Protein AF-A0A2V9M4R1-F1 (afdb_monomer)

Foldseek 3Di:
DEAAPPCDVPQADQAQVRRVVLLCVLLDDADAADADPDDDADDGRCVVGSNVRNPVVSHYDDDPDDDDDDDDPVPDDDPPPPPPPPDYHYDPHNDHPPD

Mean predicted aligned error: 6.72 Å

Radius of gyration: 15.22 Å; Cα contacts (8 Å, |Δi|>4): 90; chains: 1; bounding box: 37×36×30 Å

Structure (mmCIF, N/CA/C/O backbone):
data_AF-A0A2V9M4R1-F1
#
_entry.id   AF-A0A2V9M4R1-F1
#
loop_
_atom_site.group_PDB
_atom_site.id
_atom_site.type_symbol
_atom_site.label_atom_id
_atom_site.label_alt_id
_atom_site.label_comp_id
_atom_site.label_asym_id
_atom_site.label_entity_id
_atom_site.label_seq_id
_atom_site.pdbx_PDB_ins_code
_atom_site.Cartn_x
_atom_site.Cartn_y
_atom_site.Cartn_z
_atom_site.occupancy
_atom_site.B_iso_or_equiv
_atom_site.auth_seq_id
_atom_site.auth_comp_id
_atom_site.auth_asym_id
_atom_site.auth_atom_id
_atom_site.pdbx_PDB_model_num
ATOM 1 N N . MET A 1 1 ? 19.997 -10.553 3.240 1.00 76.12 1 MET A N 1
ATOM 2 C CA . MET A 1 1 ? 19.829 -9.951 1.895 1.00 76.12 1 MET A CA 1
ATOM 3 C C . MET A 1 1 ? 18.772 -8.846 1.955 1.00 76.12 1 MET A C 1
ATOM 5 O O . MET A 1 1 ? 17.753 -9.043 2.615 1.00 76.12 1 MET A O 1
ATOM 9 N N . LEU A 1 2 ? 19.021 -7.688 1.329 1.00 84.75 2 LEU A N 1
ATOM 10 C CA . LEU A 1 2 ? 18.075 -6.564 1.238 1.00 84.75 2 LEU A CA 1
ATOM 11 C C . LEU A 1 2 ? 17.510 -6.490 -0.185 1.00 84.75 2 LEU A C 1
ATOM 13 O O . LEU A 1 2 ? 18.273 -6.338 -1.138 1.00 84.75 2 LEU A O 1
ATOM 17 N N . ARG A 1 3 ? 16.186 -6.565 -0.336 1.00 85.44 3 ARG A N 1
ATOM 18 C CA . ARG A 1 3 ? 15.522 -6.352 -1.625 1.00 85.44 3 ARG A CA 1
ATOM 19 C C . ARG A 1 3 ? 15.299 -4.860 -1.853 1.00 85.44 3 ARG A 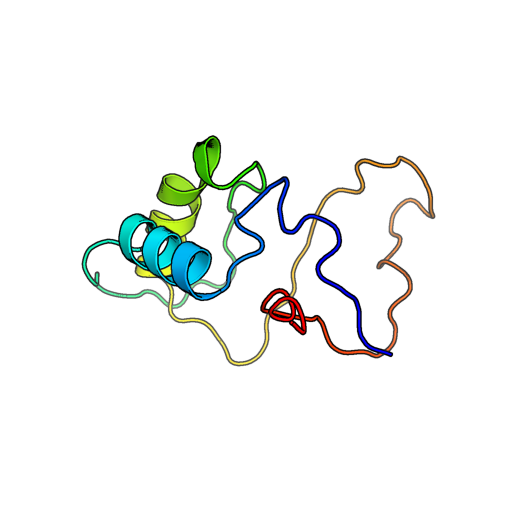C 1
ATOM 21 O O . ARG A 1 3 ? 14.555 -4.230 -1.104 1.00 85.44 3 ARG A O 1
ATOM 28 N N . LYS A 1 4 ? 15.939 -4.315 -2.889 1.00 90.50 4 LYS A N 1
ATOM 29 C CA . LYS A 1 4 ? 15.810 -2.903 -3.274 1.00 90.50 4 LYS A CA 1
ATOM 30 C C . LYS A 1 4 ? 14.419 -2.590 -3.833 1.00 90.50 4 LYS A C 1
ATOM 32 O O . LYS A 1 4 ? 13.759 -3.454 -4.416 1.00 90.50 4 LYS A O 1
ATOM 37 N N . ALA A 1 5 ? 14.015 -1.332 -3.695 1.00 91.06 5 ALA A N 1
ATOM 38 C CA . ALA A 1 5 ? 12.791 -0.776 -4.267 1.00 91.06 5 ALA A CA 1
ATOM 39 C C . ALA A 1 5 ? 12.894 -0.647 -5.805 1.00 91.06 5 ALA A C 1
ATOM 41 O O . ALA A 1 5 ? 13.149 0.429 -6.333 1.00 91.06 5 ALA A O 1
ATOM 42 N N . ALA A 1 6 ? 12.720 -1.757 -6.528 1.00 90.38 6 ALA A N 1
ATOM 43 C CA . ALA A 1 6 ? 13.026 -1.866 -7.962 1.00 90.38 6 ALA A CA 1
ATOM 44 C C . ALA A 1 6 ? 12.165 -0.996 -8.904 1.00 90.38 6 ALA A C 1
ATOM 46 O O . ALA A 1 6 ? 12.548 -0.789 -10.051 1.00 90.38 6 ALA A O 1
ATOM 47 N N . VAL A 1 7 ? 11.008 -0.510 -8.444 1.00 92.81 7 VAL A N 1
ATOM 48 C CA . VAL A 1 7 ? 10.069 0.298 -9.252 1.00 92.81 7 VAL A CA 1
ATOM 49 C C . VAL A 1 7 ? 9.927 1.744 -8.755 1.00 92.81 7 VAL A C 1
ATOM 51 O O . VAL A 1 7 ? 9.095 2.496 -9.270 1.00 92.81 7 VAL A O 1
ATOM 54 N N . ALA A 1 8 ? 10.741 2.144 -7.771 1.00 94.38 8 ALA A N 1
ATOM 55 C CA . ALA A 1 8 ? 10.829 3.531 -7.326 1.00 94.38 8 ALA A CA 1
ATOM 56 C C . ALA A 1 8 ? 11.248 4.445 -8.490 1.00 94.38 8 ALA A C 1
ATOM 58 O O . ALA A 1 8 ? 12.115 4.088 -9.285 1.00 94.38 8 ALA A O 1
ATOM 59 N N . GLY A 1 9 ? 10.615 5.610 -8.605 1.00 94.81 9 GLY A N 1
ATOM 60 C CA . GLY A 1 9 ? 10.784 6.538 -9.728 1.00 94.81 9 GLY A CA 1
ATOM 61 C C . GLY A 1 9 ? 9.960 6.188 -10.971 1.00 94.81 9 GLY A C 1
ATOM 62 O O . GLY A 1 9 ? 9.958 6.963 -11.919 1.00 94.81 9 GLY A O 1
ATOM 63 N N . ARG A 1 10 ? 9.252 5.047 -10.980 1.00 94.94 10 ARG A N 1
ATOM 64 C CA . ARG A 1 10 ? 8.357 4.642 -12.081 1.00 94.94 10 ARG A CA 1
ATOM 65 C C . ARG A 1 10 ? 6.915 4.488 -11.609 1.00 94.94 10 ARG A C 1
ATOM 67 O O . ARG A 1 10 ? 6.014 5.077 -12.186 1.00 94.94 10 ARG A O 1
ATOM 74 N N . PHE A 1 11 ? 6.698 3.697 -10.559 1.00 96.00 11 PHE A N 1
ATOM 75 C CA . PHE A 1 11 ? 5.354 3.417 -10.030 1.00 96.00 11 PHE A CA 1
ATOM 76 C C . PHE A 1 11 ? 4.965 4.383 -8.909 1.00 96.00 11 PHE A C 1
ATOM 78 O O . PHE A 1 11 ? 3.787 4.631 -8.677 1.00 96.00 11 PHE A O 1
ATOM 85 N N . TYR A 1 12 ? 5.959 4.918 -8.212 1.00 95.69 12 TYR A N 1
ATOM 86 C CA . TYR A 1 12 ? 5.816 5.897 -7.143 1.00 95.69 12 TYR A CA 1
ATOM 87 C C . TYR A 1 12 ? 7.100 6.735 -7.068 1.00 95.69 12 TYR A C 1
ATOM 89 O O . TYR A 1 12 ? 8.139 6.277 -7.565 1.00 95.69 12 TYR A O 1
ATOM 97 N N . PRO A 1 13 ? 7.075 7.934 -6.463 1.00 95.19 13 PRO A N 1
ATOM 98 C CA . PRO A 1 13 ? 8.246 8.804 -6.402 1.00 95.19 13 PRO A CA 1
ATOM 99 C C . PRO A 1 13 ? 9.472 8.126 -5.778 1.00 95.19 13 PRO A C 1
ATOM 101 O O . PRO A 1 13 ? 9.381 7.446 -4.755 1.00 95.19 13 PRO A O 1
ATOM 104 N N . ALA A 1 14 ? 10.647 8.337 -6.378 1.00 94.00 14 ALA A N 1
ATOM 105 C CA . ALA A 1 14 ? 11.917 7.908 -5.787 1.00 94.00 14 ALA A CA 1
ATOM 106 C C . ALA A 1 14 ? 12.354 8.816 -4.623 1.00 94.00 14 ALA A C 1
ATOM 108 O O . ALA A 1 14 ? 13.092 8.387 -3.744 1.00 94.00 14 ALA A O 1
ATOM 109 N N . ASN A 1 15 ? 11.903 10.070 -4.594 1.00 94.00 15 ASN A N 1
ATOM 110 C CA . ASN A 1 15 ? 12.193 10.987 -3.500 1.00 94.00 15 ASN A CA 1
ATOM 111 C C . ASN A 1 15 ? 11.310 10.663 -2.279 1.00 94.00 15 ASN A C 1
ATOM 113 O O . ASN A 1 15 ? 10.092 10.530 -2.406 1.00 94.00 15 ASN A O 1
ATOM 117 N N . ASN A 1 16 ? 11.914 10.544 -1.091 1.00 91.88 16 ASN A N 1
ATOM 118 C CA . ASN A 1 16 ? 11.181 10.143 0.110 1.00 91.88 16 ASN A CA 1
ATOM 119 C C . ASN A 1 16 ? 10.199 11.208 0.609 1.00 91.88 16 ASN A C 1
ATOM 121 O O . ASN A 1 16 ? 9.118 10.854 1.076 1.00 91.88 16 ASN A O 1
ATOM 125 N N . GLN A 1 17 ? 10.564 12.486 0.523 1.00 94.00 17 GLN A N 1
ATOM 126 C CA . GLN A 1 17 ? 9.714 13.593 0.946 1.00 94.00 17 GLN A CA 1
ATOM 127 C C . GLN A 1 17 ? 8.460 13.672 0.072 1.00 94.00 17 GLN A C 1
ATOM 129 O O . GLN A 1 17 ? 7.352 13.707 0.605 1.00 94.00 17 GLN A O 1
ATOM 134 N N . VAL A 1 18 ? 8.627 13.592 -1.252 1.00 95.44 18 VAL A N 1
ATOM 135 C CA . VAL A 1 18 ? 7.503 13.566 -2.204 1.00 95.44 18 VAL A CA 1
ATOM 136 C C . VAL A 1 18 ? 6.621 12.346 -1.950 1.00 95.44 18 VAL A C 1
ATOM 138 O O . VAL A 1 18 ? 5.419 12.489 -1.766 1.00 95.44 18 VAL A O 1
ATOM 141 N N . LEU A 1 19 ? 7.217 11.155 -1.811 1.00 95.44 19 LEU A N 1
ATOM 142 C CA . LEU A 1 19 ? 6.473 9.929 -1.513 1.00 95.44 19 LEU A CA 1
ATOM 143 C C . LEU A 1 19 ? 5.633 10.049 -0.231 1.00 95.44 19 LEU A C 1
ATOM 145 O O . LEU A 1 19 ? 4.497 9.586 -0.193 1.00 95.44 19 LEU A O 1
ATOM 149 N N . ARG A 1 20 ? 6.175 10.651 0.832 1.00 94.38 20 ARG A N 1
ATOM 150 C CA . ARG A 1 20 ? 5.435 10.861 2.086 1.00 94.38 20 ARG A CA 1
ATOM 151 C C . ARG A 1 20 ? 4.277 11.837 1.916 1.00 94.38 20 ARG A C 1
ATOM 153 O O . ARG A 1 20 ? 3.224 11.600 2.499 1.00 94.38 20 ARG A O 1
ATOM 160 N N . SER A 1 21 ? 4.473 12.900 1.139 1.00 95.19 21 SER A N 1
ATOM 161 C CA . SER A 1 21 ? 3.424 13.875 0.841 1.00 95.19 21 SER A CA 1
ATOM 162 C C . SER A 1 21 ? 2.281 13.230 0.054 1.00 95.19 21 SER A C 1
ATOM 164 O O . SER A 1 21 ? 1.131 13.338 0.476 1.00 95.19 21 SER A O 1
ATOM 166 N N . ASP A 1 22 ? 2.600 12.462 -0.991 1.00 95.81 22 ASP A N 1
ATOM 167 C CA . ASP A 1 22 ? 1.615 11.712 -1.779 1.00 95.81 22 ASP A CA 1
ATOM 168 C C . ASP A 1 22 ? 0.823 10.736 -0.899 1.00 95.81 22 ASP A C 1
ATOM 170 O O . ASP A 1 22 ? -0.407 10.717 -0.919 1.00 95.81 22 ASP A O 1
ATOM 174 N N . LEU A 1 23 ? 1.519 9.950 -0.067 1.00 95.44 23 LEU A N 1
ATOM 175 C CA . LEU A 1 23 ? 0.882 8.991 0.839 1.00 95.44 23 LEU A CA 1
ATOM 176 C C . LEU A 1 23 ? -0.047 9.665 1.855 1.00 95.44 23 LEU A C 1
ATOM 178 O O . LEU A 1 23 ? -1.109 9.118 2.144 1.00 95.44 23 LEU A O 1
ATOM 182 N N . ALA A 1 24 ? 0.326 10.830 2.390 1.00 95.06 24 ALA A N 1
ATOM 183 C CA . ALA A 1 24 ? -0.542 11.593 3.284 1.00 95.06 24 ALA A CA 1
ATOM 184 C C . ALA A 1 24 ? -1.826 12.038 2.567 1.00 95.06 24 ALA A C 1
ATOM 186 O O . ALA A 1 24 ? -2.914 11.900 3.124 1.00 95.06 24 ALA A O 1
ATOM 187 N N . GLY A 1 25 ? -1.712 12.485 1.312 1.00 95.81 25 GLY A N 1
ATOM 188 C CA . GLY A 1 25 ? -2.865 12.811 0.472 1.00 95.81 25 GLY A CA 1
ATOM 189 C C . GLY A 1 25 ? -3.774 11.605 0.225 1.00 95.81 25 GLY A C 1
ATOM 190 O O . GLY A 1 25 ? -4.989 11.707 0.373 1.00 95.81 25 GLY A O 1
ATOM 191 N N . TYR A 1 26 ? -3.200 10.438 -0.080 1.00 96.50 26 TYR A N 1
ATOM 192 C CA . TYR A 1 26 ? -3.977 9.226 -0.362 1.00 96.50 26 TYR A CA 1
ATOM 193 C C . TYR A 1 26 ? -4.653 8.616 0.866 1.00 96.50 26 TYR A C 1
ATOM 195 O O . TYR A 1 26 ? -5.733 8.042 0.740 1.00 96.50 26 TYR A O 1
ATOM 203 N N . LEU A 1 27 ? -4.024 8.697 2.042 1.00 94.44 27 LEU A N 1
ATOM 204 C CA . LEU A 1 27 ? -4.613 8.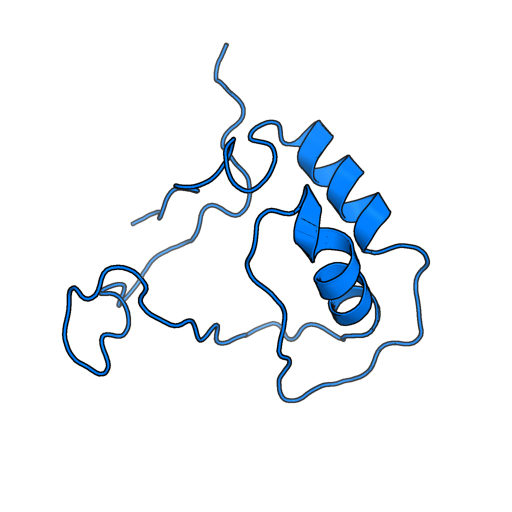219 3.296 1.00 94.44 27 LEU A CA 1
ATOM 205 C C . LEU A 1 27 ? -5.758 9.123 3.771 1.00 94.44 27 LEU A C 1
ATOM 207 O O . LEU A 1 27 ? -6.645 8.650 4.479 1.00 94.44 27 LEU A O 1
ATOM 211 N N . GLY A 1 28 ? -5.752 10.395 3.363 1.00 88.06 28 GLY A N 1
ATOM 212 C CA . GLY A 1 28 ? -6.791 11.356 3.702 1.00 88.06 28 GLY A CA 1
ATOM 213 C C . GLY A 1 28 ? -6.946 11.551 5.213 1.00 88.06 28 GLY A C 1
ATOM 214 O O . GLY A 1 28 ? -5.982 11.508 5.979 1.00 88.06 28 GLY A O 1
ATOM 215 N N . VAL A 1 29 ? -8.184 11.794 5.643 1.00 85.00 29 VAL A N 1
ATOM 216 C CA . VAL A 1 29 ? -8.515 12.034 7.054 1.00 85.00 29 VAL A CA 1
ATOM 217 C C . VAL A 1 29 ? -8.605 10.699 7.808 1.00 85.00 29 VAL A C 1
ATOM 219 O O . VAL A 1 29 ? -9.207 9.756 7.288 1.00 85.00 29 VAL A O 1
ATOM 222 N N . PRO A 1 30 ? -8.069 10.602 9.042 1.00 80.38 30 PRO A N 1
ATOM 223 C CA . PRO A 1 30 ? -8.211 9.412 9.873 1.00 80.38 30 PRO A CA 1
ATOM 224 C C . PRO A 1 30 ? -9.670 8.969 10.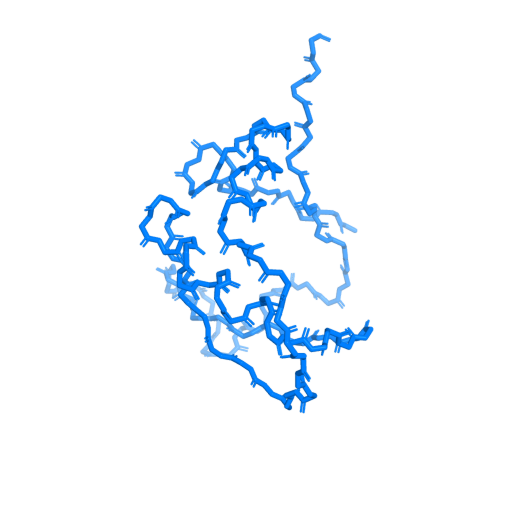010 1.00 80.38 30 PRO A C 1
ATOM 226 O O . PRO A 1 30 ? -10.547 9.762 10.350 1.00 80.38 30 PRO A O 1
ATOM 229 N N . GLN A 1 31 ? -9.919 7.683 9.777 1.00 86.31 31 GLN A N 1
ATOM 230 C CA . GLN A 1 31 ? -11.233 7.066 9.937 1.00 86.31 31 GLN A CA 1
ATOM 231 C C . GLN A 1 31 ? -11.198 6.004 11.038 1.00 86.31 31 GLN A C 1
ATOM 233 O O . GLN A 1 31 ? -10.130 5.521 11.424 1.00 86.31 31 GLN A O 1
ATOM 238 N N . SER A 1 32 ? -12.376 5.614 11.532 1.00 93.50 32 SER A N 1
ATOM 239 C CA . SER A 1 32 ? -12.512 4.468 12.431 1.00 93.50 32 SER A CA 1
ATOM 240 C C . SER A 1 32 ? -11.897 3.228 11.788 1.00 93.50 32 SER A C 1
ATOM 242 O O . SER A 1 32 ? -12.233 2.866 10.656 1.00 93.50 32 SER A O 1
ATOM 244 N N . LYS A 1 33 ? -10.979 2.590 12.515 1.00 95.62 33 LYS A N 1
ATOM 245 C CA . LYS A 1 33 ? -10.248 1.429 12.018 1.00 95.62 33 LYS A CA 1
ATOM 246 C C . LYS A 1 33 ? -10.977 0.133 12.344 1.00 95.62 33 LYS A C 1
ATOM 248 O O . LYS A 1 33 ? -11.694 0.039 13.336 1.00 95.62 33 LYS A O 1
ATOM 253 N N . ILE A 1 34 ? -10.765 -0.871 11.501 1.00 95.81 34 ILE A N 1
ATOM 254 C CA . ILE A 1 34 ? -11.277 -2.226 11.672 1.00 95.81 34 ILE A CA 1
ATOM 255 C C . ILE A 1 34 ? -10.129 -3.235 11.689 1.00 95.81 34 ILE A C 1
ATOM 257 O O . ILE A 1 34 ? -9.127 -3.097 10.979 1.00 95.81 34 ILE A O 1
ATOM 261 N N . LYS A 1 35 ? -10.309 -4.305 12.463 1.00 96.38 35 LYS A N 1
ATOM 262 C CA . LYS A 1 35 ? -9.428 -5.477 12.456 1.00 96.38 35 LYS A CA 1
ATOM 263 C C . LYS A 1 35 ? -9.817 -6.406 11.310 1.00 96.38 35 LYS A C 1
ATOM 265 O O . LYS A 1 35 ? -10.635 -7.308 11.484 1.00 96.38 35 LYS A O 1
ATOM 270 N N . ALA A 1 36 ? -9.241 -6.192 10.132 1.00 94.88 36 ALA A N 1
ATOM 271 C CA . ALA A 1 36 ? -9.460 -7.080 8.993 1.00 94.88 36 ALA A CA 1
ATOM 272 C C . ALA A 1 36 ? -8.545 -8.313 9.050 1.00 94.88 36 ALA A C 1
ATOM 274 O O . ALA A 1 36 ? -7.368 -8.222 9.396 1.00 94.88 36 ALA A O 1
ATOM 275 N N . ARG A 1 37 ? -9.078 -9.478 8.658 1.00 93.94 37 ARG A N 1
ATOM 276 C CA . ARG A 1 37 ? -8.284 -10.709 8.473 1.00 93.94 37 ARG A CA 1
ATOM 277 C C . ARG A 1 37 ? -7.472 -10.696 7.175 1.00 93.94 37 ARG A C 1
ATOM 279 O O . ARG A 1 37 ? -6.452 -11.369 7.093 1.00 93.94 37 ARG A O 1
ATOM 286 N N . GLY A 1 38 ? -7.915 -9.923 6.187 1.00 95.44 38 GLY A N 1
ATOM 287 C CA . GLY A 1 38 ? -7.249 -9.731 4.906 1.00 95.44 38 GLY A CA 1
ATOM 288 C C . GLY A 1 38 ? -7.836 -8.529 4.174 1.00 95.44 38 GLY A C 1
ATOM 289 O O . GLY A 1 38 ? -8.956 -8.110 4.466 1.00 95.44 38 GLY A O 1
ATOM 290 N N . ILE A 1 39 ? -7.064 -7.975 3.243 1.00 96.00 39 ILE A N 1
ATOM 291 C CA . ILE A 1 39 ? -7.475 -6.868 2.378 1.00 96.00 39 ILE A CA 1
ATOM 292 C C . ILE A 1 39 ? -7.039 -7.142 0.944 1.00 96.00 39 ILE A C 1
ATOM 294 O O . ILE A 1 39 ? -6.073 -7.870 0.709 1.00 96.00 39 ILE A O 1
ATOM 298 N N . VAL A 1 40 ? -7.730 -6.518 -0.003 1.00 96.56 40 VAL A N 1
ATOM 299 C CA . VAL A 1 40 ? -7.343 -6.489 -1.413 1.00 96.56 40 VAL A CA 1
ATOM 300 C C . VAL A 1 40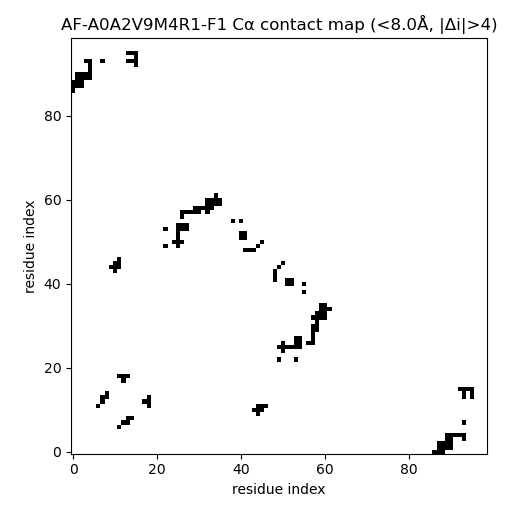 ? -7.177 -5.030 -1.803 1.00 96.56 40 VAL A C 1
ATOM 302 O O . VAL A 1 40 ? -8.056 -4.21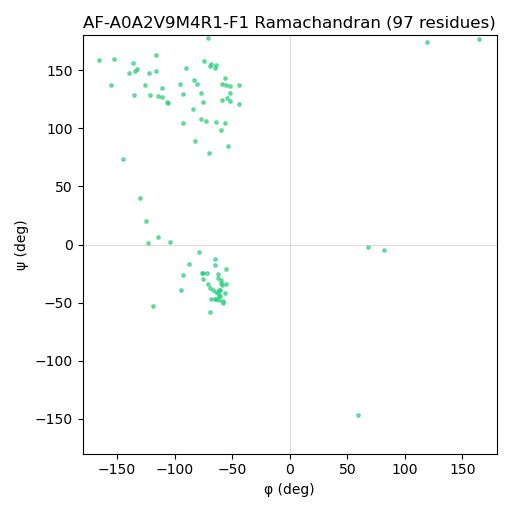2 -1.542 1.00 96.56 40 VAL A O 1
ATOM 305 N N . VAL A 1 41 ? -6.034 -4.703 -2.398 1.00 97.06 41 VAL A N 1
ATOM 306 C CA . VAL A 1 41 ? -5.718 -3.351 -2.862 1.00 97.06 41 VAL A CA 1
ATOM 307 C C . VAL A 1 41 ? -5.119 -3.411 -4.266 1.00 97.06 41 VAL A C 1
ATOM 309 O O . VAL A 1 41 ? -4.452 -4.394 -4.604 1.00 97.06 41 VAL A O 1
ATOM 312 N N . PRO A 1 42 ? -5.334 -2.380 -5.098 1.00 97.44 42 PRO A N 1
ATOM 313 C CA . PRO A 1 42 ? -4.687 -2.289 -6.400 1.00 97.44 42 PRO A CA 1
ATOM 314 C C . PRO A 1 42 ? -3.174 -2.063 -6.260 1.00 97.44 42 PRO A C 1
ATOM 316 O O . PRO A 1 42 ? -2.703 -1.508 -5.268 1.00 97.44 42 PRO A O 1
ATOM 319 N N . HIS A 1 43 ? -2.411 -2.463 -7.281 1.00 96.12 43 HIS A N 1
ATOM 320 C CA . HIS A 1 43 ? -0.944 -2.356 -7.304 1.00 96.12 43 HIS A CA 1
ATOM 321 C C . HIS A 1 43 ? -0.402 -1.585 -8.527 1.00 96.12 43 HIS A C 1
ATOM 323 O O . HIS A 1 43 ? 0.754 -1.766 -8.925 1.00 96.12 43 HIS A O 1
ATOM 329 N N . ALA A 1 44 ? -1.241 -0.769 -9.173 1.00 96.75 44 ALA A N 1
ATOM 330 C CA . ALA A 1 44 ? -0.805 0.107 -10.257 1.00 96.75 44 ALA A CA 1
ATOM 331 C C . ALA A 1 44 ? 0.058 1.265 -9.716 1.00 96.75 44 ALA A C 1
ATOM 333 O O . ALA A 1 44 ? 0.286 1.393 -8.509 1.00 96.75 44 ALA A O 1
ATOM 334 N N . GLY A 1 45 ? 0.564 2.111 -10.617 1.00 97.38 45 GLY A N 1
ATOM 335 C CA . GLY A 1 45 ? 1.264 3.329 -10.213 1.00 97.38 45 GLY A CA 1
ATOM 336 C C . GLY A 1 45 ? 0.386 4.212 -9.316 1.00 97.38 45 GLY A C 1
ATOM 337 O O . GLY A 1 45 ? -0.825 4.305 -9.519 1.00 97.38 45 GLY A O 1
ATOM 338 N N . TYR A 1 46 ? 0.993 4.871 -8.329 1.00 97.31 46 TYR A N 1
ATOM 339 C CA . TYR A 1 46 ? 0.291 5.612 -7.274 1.00 97.31 46 TYR A CA 1
ATOM 340 C C . TYR A 1 46 ? -0.596 6.738 -7.808 1.00 97.31 46 TYR A C 1
ATOM 342 O O . TYR A 1 46 ? -1.686 6.947 -7.285 1.00 97.31 46 TYR A O 1
ATOM 350 N N . MET A 1 47 ? -0.198 7.374 -8.910 1.00 96.31 47 MET A N 1
ATOM 351 C CA . MET A 1 47 ? -1.027 8.358 -9.610 1.00 96.31 47 MET A CA 1
ATOM 352 C C . MET A 1 47 ? -2.407 7.803 -10.004 1.00 96.31 47 MET A C 1
ATOM 354 O O . MET A 1 47 ? -3.391 8.533 -9.974 1.00 96.31 47 MET A O 1
ATOM 358 N N . TYR A 1 48 ? -2.489 6.512 -10.334 1.00 97.69 48 TYR A N 1
ATOM 359 C CA . TYR A 1 48 ? -3.721 5.865 -10.786 1.00 97.69 48 TYR A CA 1
ATOM 360 C C . TYR A 1 48 ? -4.485 5.191 -9.648 1.00 97.69 48 TYR A C 1
ATOM 362 O O . TYR A 1 48 ? -5.711 5.225 -9.619 1.00 97.69 48 TYR A O 1
ATOM 370 N N . SER A 1 49 ? -3.779 4.551 -8.712 1.00 97.81 49 SER A N 1
ATOM 371 C CA . SER A 1 49 ? -4.411 3.684 -7.708 1.00 97.81 49 SER A CA 1
ATOM 372 C C . SER A 1 49 ? -4.133 4.056 -6.253 1.00 97.81 49 SER A C 1
ATOM 374 O O . SER A 1 49 ? -4.618 3.371 -5.352 1.00 97.81 49 SER A O 1
ATOM 376 N N . GLY A 1 50 ? -3.371 5.125 -6.006 1.00 97.56 50 GLY A N 1
ATOM 377 C CA . GLY A 1 50 ? -2.959 5.566 -4.672 1.00 97.56 50 GLY A CA 1
ATOM 378 C C . GLY A 1 50 ? -4.146 5.858 -3.763 1.00 97.56 50 GLY A C 1
ATOM 379 O O . GLY A 1 50 ? -4.232 5.281 -2.686 1.00 97.56 50 GLY A O 1
ATOM 380 N N . HIS A 1 51 ? -5.111 6.655 -4.229 1.00 96.81 51 HIS A N 1
ATOM 381 C CA . HIS A 1 51 ? -6.318 7.000 -3.467 1.00 96.81 51 HIS A CA 1
ATOM 382 C C . HIS A 1 51 ? -7.168 5.776 -3.092 1.00 96.81 51 HIS A C 1
ATOM 384 O O . HIS A 1 51 ? -7.664 5.685 -1.972 1.00 96.81 51 HIS A O 1
ATOM 390 N N . VAL A 1 52 ? -7.303 4.801 -3.999 1.00 97.19 52 VAL A N 1
ATOM 391 C CA . VAL A 1 52 ? -8.083 3.577 -3.745 1.00 97.19 52 VAL A CA 1
ATOM 392 C C . VAL A 1 52 ? -7.398 2.710 -2.689 1.00 97.19 52 VAL A C 1
ATOM 394 O O . VAL A 1 52 ? -8.039 2.262 -1.740 1.00 97.19 52 VAL A O 1
ATOM 397 N N . ALA A 1 53 ? -6.085 2.495 -2.815 1.00 97.31 53 ALA A N 1
ATOM 398 C CA . ALA A 1 53 ? -5.321 1.768 -1.805 1.00 97.31 53 ALA A CA 1
ATOM 399 C C . ALA A 1 53 ? -5.306 2.519 -0.459 1.00 97.31 53 ALA A C 1
ATOM 401 O O . ALA A 1 53 ? -5.470 1.904 0.594 1.00 97.31 53 ALA A O 1
ATOM 402 N N . GLY A 1 54 ? -5.155 3.844 -0.491 1.00 96.81 54 GLY A N 1
ATOM 403 C CA . GLY A 1 54 ? -5.149 4.719 0.678 1.00 96.81 54 GLY A CA 1
ATOM 404 C C . GLY A 1 54 ? -6.454 4.663 1.468 1.00 96.81 54 GLY A C 1
ATOM 405 O O . GLY A 1 54 ? -6.408 4.473 2.681 1.00 96.81 54 GLY A O 1
ATOM 406 N N . ALA A 1 55 ? -7.607 4.691 0.792 1.00 95.44 55 ALA A N 1
ATOM 407 C CA . ALA A 1 55 ? -8.920 4.547 1.424 1.00 95.44 55 ALA A CA 1
ATOM 408 C C . ALA A 1 55 ? -9.075 3.221 2.191 1.00 95.44 55 ALA A C 1
ATOM 410 O O . ALA A 1 55 ? -9.707 3.183 3.249 1.00 95.44 55 ALA A O 1
ATOM 411 N N . VAL A 1 56 ? -8.468 2.136 1.693 1.00 95.88 56 VAL A N 1
ATOM 412 C CA . VAL A 1 56 ? -8.404 0.866 2.427 1.00 95.88 56 VAL A CA 1
ATOM 413 C C . VAL A 1 56 ? -7.483 1.019 3.632 1.00 95.88 56 VAL A C 1
ATOM 415 O O . VAL A 1 56 ? -7.933 0.841 4.758 1.00 95.88 56 VAL A O 1
ATOM 418 N N . TYR A 1 57 ? -6.217 1.399 3.438 1.00 95.75 57 TYR A N 1
ATOM 419 C CA . TYR A 1 57 ? -5.238 1.472 4.531 1.00 95.75 57 TYR A CA 1
ATOM 420 C C . TYR A 1 57 ? -5.623 2.446 5.656 1.00 95.75 57 TYR A C 1
ATOM 422 O O . TYR A 1 57 ? -5.305 2.179 6.815 1.00 95.75 57 TYR A O 1
ATOM 430 N N . ALA A 1 58 ? -6.354 3.521 5.356 1.00 95.75 58 ALA A N 1
ATOM 431 C CA . ALA A 1 58 ? -6.860 4.472 6.345 1.00 95.75 58 ALA A CA 1
ATOM 432 C C . ALA A 1 58 ? -7.831 3.836 7.359 1.00 95.75 58 ALA A C 1
ATOM 434 O O . ALA A 1 58 ? -7.942 4.306 8.492 1.00 95.75 58 ALA A O 1
ATOM 435 N N . ARG A 1 59 ? -8.502 2.743 6.975 1.00 95.44 59 ARG A N 1
ATOM 436 C CA . ARG A 1 59 ? -9.543 2.068 7.762 1.00 95.44 59 ARG A CA 1
ATOM 437 C C . ARG A 1 59 ? -9.068 0.780 8.426 1.00 95.44 59 ARG A C 1
ATOM 439 O O . ARG A 1 59 ? -9.876 0.110 9.056 1.00 95.44 59 ARG A O 1
ATOM 446 N N . ILE A 1 60 ? -7.799 0.396 8.303 1.00 95.31 60 ILE A N 1
ATOM 447 C CA . ILE A 1 60 ? -7.320 -0.907 8.789 1.00 95.31 60 ILE A CA 1
ATOM 448 C C . ILE A 1 60 ? -6.396 -0.748 9.992 1.00 95.31 60 ILE A C 1
ATOM 450 O O . ILE A 1 60 ? -5.466 0.061 10.002 1.00 95.31 60 ILE A O 1
ATOM 454 N N . GLU A 1 61 ? -6.622 -1.576 11.007 1.00 95.44 61 GLU A N 1
ATOM 455 C CA . GLU A 1 61 ? -5.623 -1.847 12.034 1.00 95.44 61 GLU A CA 1
ATOM 456 C C . GLU A 1 61 ? -4.578 -2.817 11.475 1.00 95.44 61 GLU A C 1
ATOM 458 O O . GLU A 1 61 ? -4.860 -3.996 11.255 1.00 95.44 61 GLU A O 1
ATOM 463 N N . LEU A 1 62 ? -3.368 -2.318 11.211 1.00 90.75 62 LEU A N 1
ATOM 464 C CA . LEU A 1 62 ? -2.288 -3.141 10.670 1.00 90.75 62 LEU A CA 1
ATOM 465 C C . LEU A 1 62 ? -1.698 -4.046 11.767 1.00 90.75 62 LEU A C 1
ATOM 467 O O . LEU A 1 62 ? -1.207 -3.532 12.776 1.00 90.75 62 LEU A O 1
ATOM 471 N N . PRO A 1 63 ? -1.695 -5.380 11.586 1.00 92.44 63 PRO A N 1
ATOM 472 C CA . PRO A 1 63 ? -1.063 -6.288 12.532 1.00 92.44 63 PRO A CA 1
ATOM 473 C C . PRO A 1 63 ? 0.466 -6.233 12.411 1.00 92.44 63 PRO A C 1
ATOM 475 O O . PRO A 1 63 ? 1.019 -5.926 11.356 1.00 92.44 63 PRO A O 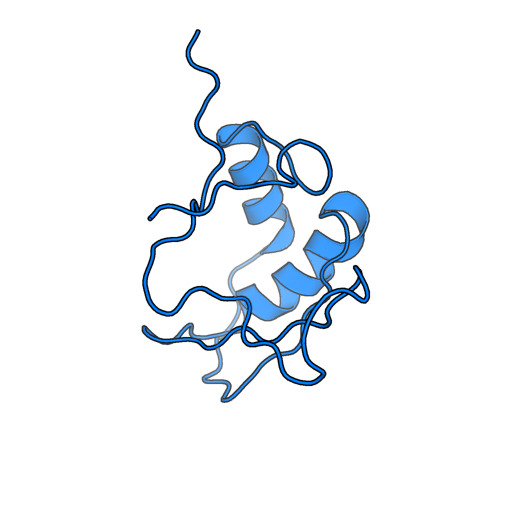1
ATOM 478 N N . GLY A 1 64 ? 1.174 -6.634 13.472 1.00 92.56 64 GLY A N 1
ATOM 479 C CA . GLY A 1 64 ? 2.644 -6.704 13.470 1.00 92.56 64 GLY A CA 1
ATOM 480 C C . GLY A 1 64 ? 3.237 -7.739 12.498 1.00 92.56 64 GLY A C 1
ATOM 481 O O . GLY A 1 64 ? 4.437 -7.722 12.234 1.00 92.56 64 GLY A O 1
ATOM 482 N N . ARG A 1 65 ? 2.411 -8.639 11.947 1.00 91.56 65 ARG A N 1
ATOM 483 C CA . ARG A 1 65 ? 2.799 -9.621 10.929 1.00 91.56 65 ARG A CA 1
ATOM 484 C C . ARG A 1 65 ? 1.749 -9.675 9.830 1.00 91.56 65 ARG A C 1
ATOM 486 O O . ARG A 1 65 ? 0.571 -9.868 10.109 1.00 91.56 65 ARG A O 1
ATOM 493 N N . MET A 1 66 ? 2.203 -9.557 8.589 1.00 91.75 66 MET A N 1
ATOM 494 C CA . MET A 1 66 ? 1.363 -9.569 7.394 1.00 91.75 66 MET A CA 1
ATOM 495 C C . MET A 1 66 ? 1.961 -10.503 6.344 1.00 91.75 66 MET A C 1
ATOM 497 O O . MET A 1 66 ? 3.179 -10.678 6.283 1.00 91.75 66 MET A O 1
ATOM 501 N N . ILE A 1 67 ? 1.097 -11.078 5.509 1.00 92.06 67 ILE A N 1
ATOM 502 C CA . ILE A 1 67 ? 1.474 -11.857 4.327 1.00 92.06 67 ILE A CA 1
ATOM 503 C C . ILE A 1 67 ? 0.986 -11.076 3.109 1.00 92.06 67 ILE A C 1
ATOM 505 O O . ILE A 1 67 ? -0.181 -10.696 3.052 1.00 92.06 67 ILE A O 1
ATOM 509 N N . ILE A 1 68 ? 1.876 -10.830 2.148 1.00 91.12 68 ILE A N 1
ATOM 510 C CA . ILE A 1 68 ? 1.542 -10.158 0.889 1.00 91.12 68 ILE A CA 1
ATOM 511 C C . ILE A 1 68 ? 1.523 -11.213 -0.213 1.00 91.12 68 ILE A C 1
ATOM 513 O O . ILE A 1 68 ? 2.529 -11.882 -0.448 1.00 91.12 68 ILE A O 1
ATOM 517 N N . LEU A 1 69 ? 0.381 -11.349 -0.882 1.00 91.25 69 LEU A N 1
ATOM 518 C CA . LEU A 1 69 ? 0.190 -12.241 -2.020 1.00 91.25 69 LEU A CA 1
ATOM 519 C C . LEU A 1 69 ? -0.002 -11.390 -3.275 1.00 91.25 69 LEU A C 1
ATOM 521 O O . LEU A 1 69 ? -0.848 -10.497 -3.293 1.00 91.25 69 LEU A O 1
ATOM 525 N N . CYS A 1 70 ? 0.784 -11.652 -4.316 1.00 86.56 70 CYS A N 1
ATOM 526 C CA . CYS A 1 70 ? 0.701 -10.927 -5.581 1.00 86.56 70 CYS A CA 1
ATOM 527 C C . CYS A 1 70 ? 0.865 -11.889 -6.762 1.00 86.56 70 CYS A C 1
ATOM 529 O O . CYS A 1 70 ? 1.629 -12.853 -6.654 1.00 86.56 70 CYS A O 1
ATOM 531 N N . PRO A 1 71 ? 0.198 -11.619 -7.895 1.00 86.94 71 PRO A N 1
ATOM 532 C CA . PRO A 1 71 ? 0.433 -12.362 -9.123 1.00 86.94 71 PRO A CA 1
ATOM 533 C C . PRO A 1 71 ? 1.856 -12.127 -9.640 1.00 86.94 71 PRO A C 1
ATOM 535 O O . PRO A 1 71 ? 2.462 -11.072 -9.429 1.00 86.94 71 PRO A O 1
ATOM 538 N N . ASN A 1 72 ? 2.383 -13.118 -10.354 1.00 85.25 72 ASN A N 1
ATOM 539 C CA . ASN A 1 72 ? 3.651 -12.997 -11.054 1.00 85.25 72 ASN A CA 1
ATOM 540 C C . ASN A 1 72 ? 3.418 -12.541 -12.499 1.00 85.25 72 ASN A C 1
ATOM 542 O O . ASN A 1 72 ? 3.054 -13.344 -13.352 1.00 85.25 72 ASN A O 1
ATOM 546 N N . HIS A 1 73 ? 3.696 -11.269 -12.776 1.00 86.06 73 HIS A N 1
ATOM 547 C CA . HIS A 1 73 ? 3.530 -10.682 -14.112 1.00 86.06 73 HIS A CA 1
ATOM 548 C C . HIS A 1 73 ? 4.662 -11.010 -15.095 1.00 86.06 73 HIS A C 1
ATOM 550 O O . HIS A 1 73 ? 4.573 -10.655 -16.262 1.00 86.06 73 HIS A O 1
ATOM 556 N N . THR A 1 74 ? 5.736 -11.669 -14.648 1.00 81.88 74 THR A N 1
ATOM 557 C CA . THR A 1 74 ? 6.859 -12.029 -15.535 1.00 81.88 74 THR A CA 1
ATOM 558 C C . THR A 1 74 ? 6.661 -13.367 -16.242 1.00 81.88 74 THR A C 1
ATOM 560 O O . THR A 1 74 ? 7.391 -13.669 -17.178 1.00 81.88 74 THR A O 1
ATOM 563 N N . GLY A 1 75 ? 5.734 -14.204 -15.761 1.00 75.94 75 GLY A N 1
ATOM 564 C CA . GLY A 1 75 ? 5.582 -15.588 -16.221 1.00 75.94 75 GLY A CA 1
ATOM 565 C C . GLY A 1 75 ? 6.748 -16.520 -15.852 1.00 75.94 75 GLY A C 1
ATOM 566 O O . GLY A 1 75 ? 6.683 -17.711 -16.133 1.00 75.94 75 GLY A O 1
ATOM 567 N N . LEU A 1 76 ? 7.803 -16.016 -15.198 1.00 74.50 76 LEU A N 1
ATOM 568 C CA . LEU A 1 76 ? 8.992 -16.792 -14.841 1.00 74.50 76 LEU A CA 1
ATOM 569 C C . LEU A 1 76 ? 8.874 -17.392 -13.436 1.00 74.50 76 LEU A C 1
ATOM 571 O O . LEU A 1 76 ? 8.647 -16.668 -12.468 1.00 74.50 76 LEU A O 1
ATOM 575 N N . GLY A 1 77 ? 9.122 -18.694 -13.295 1.00 67.94 77 GLY A N 1
ATOM 576 C CA . GLY A 1 77 ? 9.156 -19.400 -12.008 1.00 67.94 77 GLY A CA 1
ATOM 577 C C . GLY A 1 77 ? 8.115 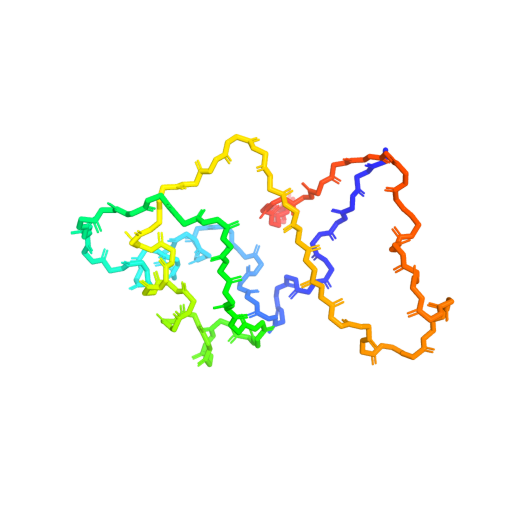-20.516 -11.901 1.00 67.94 77 GLY A C 1
ATOM 578 O O . GLY A 1 77 ? 7.293 -20.710 -12.788 1.00 67.94 77 GLY A O 1
ATOM 579 N N . ALA A 1 78 ? 8.162 -21.282 -10.808 1.00 68.62 78 ALA A N 1
ATOM 580 C CA . ALA A 1 78 ? 7.184 -22.341 -10.557 1.00 68.62 78 ALA A CA 1
ATOM 581 C C . ALA A 1 78 ? 5.756 -21.764 -10.377 1.00 68.62 78 ALA A C 1
ATOM 583 O O . ALA A 1 78 ? 5.625 -20.640 -9.887 1.00 68.62 78 ALA A O 1
ATOM 584 N N . PRO A 1 79 ? 4.680 -22.537 -10.649 1.00 58.94 79 PRO A N 1
ATOM 585 C CA . PRO A 1 79 ? 3.281 -22.077 -10.559 1.00 58.94 79 PRO A CA 1
ATOM 586 C C . PRO A 1 79 ? 2.871 -21.489 -9.196 1.00 58.94 79 PRO A C 1
ATOM 588 O O . PRO A 1 79 ? 1.900 -20.751 -9.092 1.00 58.94 79 PRO A O 1
ATOM 591 N N . ARG A 1 80 ? 3.616 -21.831 -8.137 1.00 56.44 80 ARG A N 1
ATOM 592 C CA . ARG A 1 80 ? 3.482 -21.321 -6.763 1.00 56.44 80 ARG A CA 1
ATOM 593 C C . ARG A 1 80 ? 4.835 -20.863 -6.228 1.00 56.44 80 ARG A C 1
ATOM 595 O O . ARG A 1 80 ? 5.185 -21.152 -5.087 1.00 56.44 80 ARG A O 1
ATOM 602 N N . ALA A 1 81 ? 5.640 -20.213 -7.065 1.00 53.66 81 ALA A N 1
ATOM 603 C CA . ALA A 1 81 ? 6.876 -19.606 -6.608 1.00 53.66 81 ALA A CA 1
ATOM 604 C C . ALA A 1 81 ? 6.540 -18.559 -5.536 1.00 53.66 81 ALA A C 1
ATOM 606 O O . ALA A 1 81 ? 6.197 -17.418 -5.841 1.00 53.66 81 ALA A O 1
ATOM 607 N N . SER A 1 82 ? 6.676 -18.936 -4.264 1.00 52.91 82 SER A N 1
ATOM 608 C CA . SER A 1 82 ? 7.073 -17.994 -3.232 1.00 52.91 82 SER A CA 1
ATOM 609 C C . SER A 1 82 ? 8.387 -17.422 -3.741 1.00 52.91 82 SER A C 1
ATOM 611 O O . SER A 1 82 ? 9.376 -18.149 -3.838 1.00 52.91 82 SER A O 1
ATOM 613 N N . GLY A 1 83 ? 8.371 -16.180 -4.246 1.00 51.94 83 GLY A N 1
ATOM 614 C CA . GLY A 1 83 ? 9.564 -15.573 -4.838 1.00 51.94 83 GLY A CA 1
ATOM 615 C C . GLY A 1 83 ? 10.743 -15.868 -3.921 1.00 51.94 83 GLY A C 1
ATOM 616 O O . GLY A 1 83 ? 10.616 -15.587 -2.735 1.00 51.94 83 GLY A O 1
ATOM 617 N N . LYS A 1 84 ? 11.787 -16.549 -4.426 1.00 47.28 84 LYS A N 1
ATOM 618 C CA . LYS A 1 84 ? 12.860 -17.167 -3.624 1.00 47.28 84 LYS A CA 1
ATOM 619 C C . LYS A 1 84 ? 13.495 -16.146 -2.669 1.00 47.28 84 LYS A C 1
ATOM 621 O O . LYS A 1 84 ? 14.497 -15.519 -2.979 1.00 47.28 84 LYS A O 1
ATOM 626 N N . PHE A 1 85 ? 12.887 -15.976 -1.509 1.00 56.56 85 PHE A N 1
ATOM 627 C CA . PHE A 1 85 ? 13.294 -15.123 -0.407 1.00 56.56 85 PHE A CA 1
ATOM 628 C C . PHE A 1 85 ? 12.878 -15.885 0.839 1.00 56.56 85 PHE A C 1
ATOM 630 O O . PHE A 1 85 ? 11.884 -15.576 1.484 1.00 56.56 85 PHE A O 1
ATOM 637 N N . LEU A 1 86 ? 13.632 -16.943 1.134 1.00 52.16 86 LEU A N 1
ATOM 638 C CA . LEU A 1 86 ? 13.449 -17.699 2.367 1.00 52.16 86 LEU A CA 1
ATOM 639 C C . LEU A 1 86 ? 13.725 -16.794 3.584 1.00 52.16 86 LEU A C 1
ATOM 641 O O . LEU A 1 86 ? 13.093 -16.979 4.614 1.00 52.16 86 LEU A O 1
ATOM 645 N N . TRP A 1 87 ? 14.594 -15.773 3.439 1.00 52.56 87 TRP A N 1
ATOM 646 C CA . TRP A 1 87 ? 14.964 -14.816 4.492 1.00 52.56 87 TRP A CA 1
ATOM 647 C C . TRP A 1 87 ? 15.463 -13.477 3.906 1.00 52.56 87 TRP A C 1
ATOM 649 O O . TRP A 1 87 ? 16.256 -13.461 2.962 1.00 52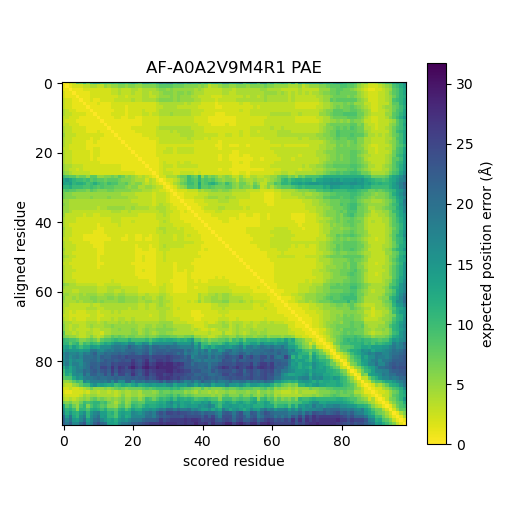.56 87 TRP A O 1
ATOM 659 N N . GLY A 1 88 ? 15.045 -12.330 4.460 1.00 68.88 88 GLY A N 1
ATOM 660 C CA . GLY A 1 88 ? 15.523 -11.008 4.021 1.00 68.88 88 GLY A CA 1
ATOM 661 C C . GLY A 1 88 ? 14.674 -9.827 4.498 1.00 68.88 88 GLY A C 1
ATOM 662 O O . GLY A 1 88 ? 13.644 -10.005 5.139 1.00 68.88 88 GLY A O 1
ATOM 663 N N . ARG A 1 89 ? 15.112 -8.603 4.185 1.00 82.62 89 ARG A N 1
ATOM 664 C CA . ARG A 1 89 ? 14.358 -7.361 4.445 1.00 82.62 89 ARG A CA 1
ATOM 665 C C . ARG A 1 89 ? 14.002 -6.691 3.121 1.00 82.62 89 ARG A C 1
ATOM 667 O O . ARG A 1 89 ? 14.759 -6.794 2.154 1.00 82.62 89 ARG A O 1
ATOM 674 N N . TRP A 1 90 ?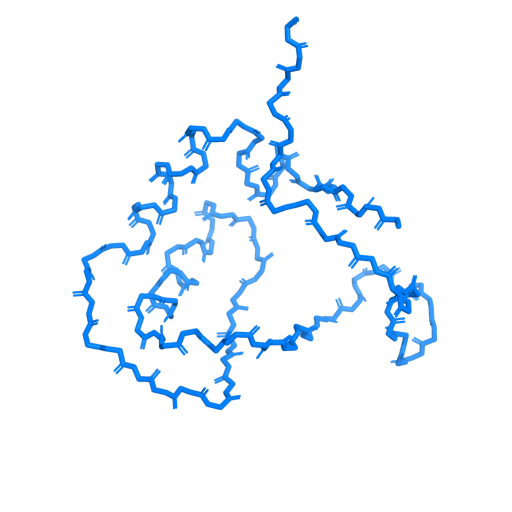 12.877 -5.988 3.090 1.00 83.56 90 TRP A N 1
ATOM 675 C CA . TRP A 1 90 ? 12.505 -5.116 1.979 1.00 83.56 90 TRP A CA 1
ATOM 676 C C . TRP A 1 90 ? 12.934 -3.691 2.287 1.00 83.56 90 TRP A C 1
ATOM 678 O O . TRP A 1 90 ? 12.765 -3.206 3.405 1.00 83.56 90 TRP A O 1
ATOM 688 N N . GLN A 1 91 ? 13.482 -3.013 1.289 1.00 86.44 91 GLN A N 1
ATOM 689 C CA . GLN A 1 91 ? 13.685 -1.579 1.359 1.00 86.44 91 GLN A CA 1
ATOM 690 C C . GLN A 1 91 ? 12.319 -0.887 1.231 1.00 86.44 91 GLN A C 1
ATOM 692 O O . GLN A 1 91 ? 11.736 -0.869 0.151 1.00 86.44 91 GLN A O 1
ATOM 697 N N . LEU A 1 92 ? 11.804 -0.353 2.343 1.00 76.00 92 LEU A N 1
ATOM 698 C CA . LEU A 1 92 ? 10.475 0.277 2.407 1.00 76.00 92 LEU A CA 1
ATOM 699 C C . LEU A 1 92 ? 10.440 1.664 1.764 1.00 76.00 92 LEU A C 1
ATOM 701 O O . LEU A 1 92 ? 9.416 2.089 1.241 1.00 76.00 92 LEU A O 1
ATOM 705 N N . THR A 1 93 ? 11.567 2.366 1.792 1.00 72.44 93 THR A N 1
ATOM 706 C CA . THR A 1 93 ? 11.715 3.693 1.204 1.00 72.44 93 THR A CA 1
ATOM 707 C C . THR A 1 93 ? 12.888 3.676 0.241 1.00 72.44 93 THR A C 1
ATOM 709 O O . THR A 1 93 ? 13.931 3.110 0.594 1.00 72.44 93 THR A O 1
ATOM 712 N N . PRO A 1 94 ? 12.771 4.300 -0.944 1.00 70.06 94 PRO A N 1
ATOM 713 C CA . PRO A 1 94 ? 13.925 4.474 -1.810 1.00 70.06 94 PRO A CA 1
ATOM 714 C C . PRO A 1 94 ? 15.052 5.108 -0.993 1.00 70.06 94 PRO A C 1
ATOM 716 O O . PRO A 1 94 ? 14.814 6.004 -0.180 1.00 70.06 94 PRO A O 1
ATOM 719 N N . SER A 1 95 ? 16.271 4.601 -1.149 1.00 62.84 95 SER A N 1
ATOM 720 C CA . SER A 1 95 ? 17.435 5.297 -0.613 1.00 62.84 95 SER A CA 1
ATOM 721 C C . SER A 1 95 ? 17.454 6.669 -1.267 1.00 62.84 95 SER A C 1
ATOM 723 O O . SER A 1 95 ? 17.438 6.730 -2.498 1.00 62.84 95 SER A O 1
ATOM 725 N N . SER A 1 96 ? 17.460 7.733 -0.458 1.00 49.84 96 SER A N 1
ATOM 726 C CA . SER A 1 96 ? 17.728 9.083 -0.956 1.00 49.84 96 SER A CA 1
ATOM 727 C C . SER A 1 96 ? 18.921 9.002 -1.911 1.00 49.84 96 SER A C 1
ATOM 729 O O . SER A 1 96 ? 19.864 8.262 -1.589 1.00 49.84 96 SER A O 1
ATOM 731 N N . PRO A 1 97 ? 18.900 9.680 -3.074 1.00 46.16 97 PRO A N 1
ATOM 732 C CA . PRO A 1 97 ? 20.112 9.783 -3.861 1.00 46.16 97 PRO A CA 1
ATOM 733 C C . PRO A 1 97 ? 21.194 10.298 -2.912 1.00 46.16 97 PRO A C 1
ATOM 735 O O . PRO A 1 97 ? 20.990 11.292 -2.212 1.00 46.16 97 PRO A O 1
ATOM 738 N N . ARG A 1 98 ? 22.286 9.537 -2.792 1.00 41.47 98 ARG A N 1
ATOM 739 C CA . ARG A 1 98 ? 23.515 10.095 -2.243 1.00 41.47 98 ARG A CA 1
ATOM 740 C C . ARG A 1 98 ? 23.908 11.170 -3.250 1.00 41.47 98 ARG A C 1
ATOM 742 O O . ARG A 1 98 ? 24.253 10.804 -4.371 1.00 41.47 98 ARG A O 1
ATOM 749 N N . ASN A 1 99 ? 23.708 12.436 -2.885 1.00 37.31 99 ASN A N 1
ATOM 750 C CA . ASN A 1 99 ? 24.510 13.506 -3.467 1.00 37.31 99 ASN A CA 1
ATOM 751 C C . ASN A 1 99 ? 25.972 13.234 -3.119 1.00 37.31 99 ASN A C 1
ATOM 753 O O . ASN A 1 99 ? 26.211 12.773 -1.975 1.00 37.31 99 ASN A O 1
#

Secondary structure (DSSP, 8-state):
-EE--TTBTTTB-SSHHHHHHHHHHHH-S----B--S------S-HHHHHHHHHHHHTTB---SS-------TT--S-TT---S-SS-EE--S------

Solvent-accessible surface area (backbone atoms only — not comparable to full-atom values): 6432 Å² total; per-residue (Å²): 100,76,45,72,53,88,50,52,64,74,40,42,62,35,49,58,70,59,36,52,53,52,50,50,62,23,31,55,73,89,51,83,62,40,86,63,95,73,87,86,68,69,84,62,38,39,96,81,27,31,52,65,33,17,56,52,59,35,31,45,54,82,65,99,72,84,84,88,86,76,85,75,88,80,77,76,73,60,100,77,55,70,71,95,61,94,66,69,47,72,47,89,61,49,73,65,80,82,126

pLDDT: mean 85.28, std 15.66, range [37.31, 97.81]

Sequence (99 aa):
MLRKAAVAGRFYPANNQVLRSDLAGYLGVPQSKIKARGIVVPHAGYMYSGHVAGAVYARIELPGRMIILCPNHTGLGAPRASGKFLWGRWQLTPSSPRN